Protein AF-A0AAD4YZ09-F1 (afdb_monomer_lite)

pLDDT: mean 73.33, std 17.42, range [42.06, 97.94]

Sequence (112 aa):
MAFPDHVMDIVEPSLLSETDDENDEDDDDDNKYGNRIEERQVAGYKDPGPVKAKRLEECLDSLMQIGLSCSATSPRDRMSMDVVVNKMNAIRDSYLNFRRRRRRRRRTKSTR

Secondary structure (DSSP, 8-state):
---STTSGGGS-GGGG----------S---------------------TTTTHHHHHHHHHHHHHHHHHHT-SSTTSSPPHHHHHHHHHHHHHHHHHHHHHHHHHHHTTS--

Radius of gyration: 17.45 Å; chains: 1; bounding box: 42×28×42 Å

Structure (mmCIF, N/CA/C/O backbone):
data_AF-A0AAD4YZ09-F1
#
_entry.id   AF-A0AAD4YZ09-F1
#
loop_
_atom_site.group_PDB
_atom_site.id
_atom_site.type_symbol
_atom_site.label_atom_id
_atom_site.label_alt_id
_atom_site.label_comp_id
_atom_site.label_asym_id
_atom_site.label_entity_id
_atom_site.label_seq_id
_atom_site.pdbx_PDB_ins_code
_atom_site.Cartn_x
_atom_site.Cartn_y
_atom_site.Cartn_z
_at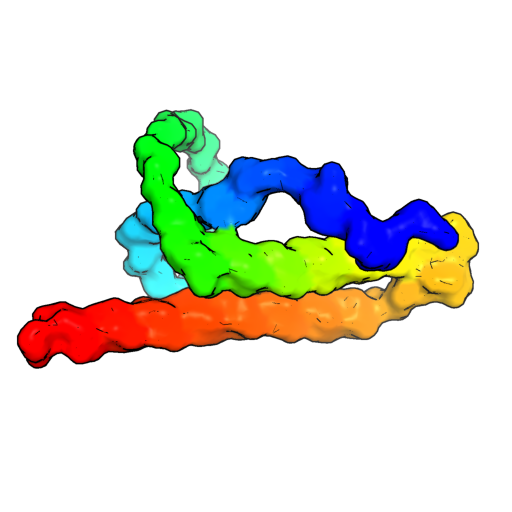om_site.occupancy
_atom_site.B_iso_or_equiv
_atom_site.auth_seq_id
_atom_site.auth_comp_id
_atom_site.auth_asym_id
_atom_site.auth_atom_id
_atom_site.pdbx_PDB_model_num
ATOM 1 N N . MET A 1 1 ? 16.146 5.114 -2.038 1.00 51.09 1 MET A N 1
ATOM 2 C CA . MET A 1 1 ? 14.888 5.831 -2.363 1.00 51.09 1 MET A CA 1
ATOM 3 C C . MET A 1 1 ? 14.488 6.657 -1.148 1.00 51.09 1 MET A C 1
ATOM 5 O O . MET A 1 1 ? 15.021 6.383 -0.078 1.00 51.09 1 MET A O 1
ATOM 9 N N . ALA A 1 2 ? 13.621 7.661 -1.296 1.00 54.50 2 ALA A N 1
ATOM 10 C CA . ALA A 1 2 ? 13.115 8.408 -0.145 1.00 54.50 2 ALA A CA 1
ATOM 11 C C . ALA A 1 2 ? 12.138 7.530 0.660 1.00 54.50 2 ALA A C 1
ATOM 13 O O . ALA A 1 2 ? 11.163 7.038 0.103 1.00 54.50 2 ALA A O 1
ATOM 14 N N . PHE A 1 3 ? 12.506 7.306 1.923 1.00 59.28 3 PHE A N 1
ATOM 15 C CA . PHE A 1 3 ? 11.736 6.755 3.050 1.00 59.28 3 PHE A CA 1
ATOM 16 C C . PHE A 1 3 ? 10.831 5.535 2.740 1.00 59.28 3 PHE A C 1
ATOM 18 O O . PHE A 1 3 ? 9.653 5.686 2.427 1.00 59.28 3 PHE A O 1
ATOM 25 N N . PRO A 1 4 ? 11.330 4.308 2.991 1.00 60.25 4 PRO A N 1
ATOM 26 C CA . PRO A 1 4 ? 10.487 3.190 3.423 1.00 60.25 4 PRO A CA 1
ATOM 27 C C . PRO A 1 4 ? 9.852 3.462 4.800 1.00 60.25 4 PRO A C 1
ATOM 29 O O . PRO A 1 4 ? 8.704 3.109 5.029 1.00 60.25 4 PRO A O 1
ATOM 32 N N . ASP A 1 5 ? 10.591 4.122 5.701 1.00 69.06 5 ASP 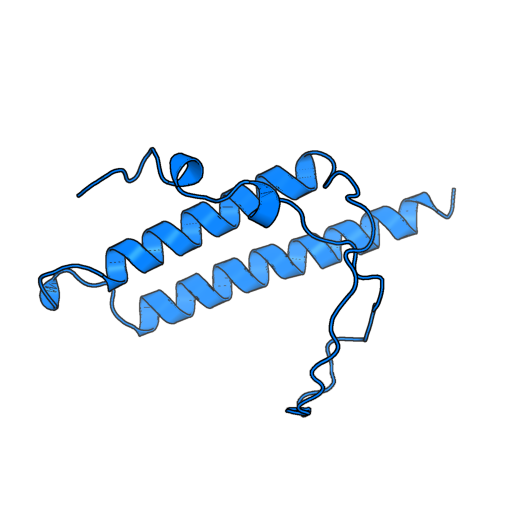A N 1
ATOM 33 C CA . ASP A 1 5 ? 10.247 4.212 7.131 1.00 69.06 5 ASP A CA 1
ATOM 34 C C . ASP A 1 5 ? 9.438 5.470 7.519 1.00 69.06 5 ASP A C 1
ATOM 36 O O . ASP A 1 5 ? 8.965 5.576 8.645 1.00 69.06 5 ASP A O 1
ATOM 40 N N . HIS A 1 6 ? 9.290 6.432 6.600 1.00 75.44 6 HIS A N 1
ATOM 41 C CA . HIS A 1 6 ? 8.567 7.707 6.781 1.00 75.44 6 HIS A CA 1
ATOM 42 C C . HIS A 1 6 ? 7.396 7.863 5.793 1.00 75.44 6 HIS A C 1
ATOM 44 O O . HIS A 1 6 ? 7.082 8.952 5.317 1.00 75.44 6 HIS A O 1
ATOM 50 N N . VAL A 1 7 ? 6.733 6.750 5.473 1.00 72.44 7 VAL A N 1
ATOM 51 C CA . VAL A 1 7 ? 5.532 6.726 4.621 1.00 72.44 7 VAL A CA 1
ATOM 52 C C . VAL A 1 7 ? 4.343 7.430 5.285 1.00 72.44 7 VAL A C 1
ATOM 54 O O . VAL A 1 7 ? 3.573 8.107 4.607 1.00 72.44 7 VAL A O 1
ATOM 57 N N . MET A 1 8 ? 4.199 7.327 6.608 1.00 77.00 8 MET A N 1
ATOM 58 C CA . MET A 1 8 ? 3.098 7.981 7.325 1.00 77.00 8 MET A CA 1
ATOM 59 C C . MET A 1 8 ? 3.238 9.509 7.391 1.00 77.00 8 MET A C 1
ATOM 61 O O . MET A 1 8 ? 2.228 10.193 7.520 1.00 77.00 8 MET A O 1
ATOM 65 N N . ASP A 1 9 ? 4.444 10.053 7.196 1.00 80.50 9 ASP A N 1
ATOM 66 C CA . ASP A 1 9 ? 4.697 11.502 7.193 1.00 80.50 9 ASP A CA 1
ATOM 67 C C . ASP A 1 9 ? 4.186 12.196 5.911 1.00 80.50 9 ASP A C 1
ATOM 69 O O . ASP A 1 9 ? 4.040 13.418 5.882 1.00 80.50 9 ASP A O 1
ATOM 73 N N . ILE A 1 10 ? 3.896 11.427 4.850 1.00 80.06 10 ILE A N 1
ATOM 74 C CA . ILE A 1 10 ? 3.282 11.915 3.599 1.00 80.06 10 ILE A CA 1
ATOM 75 C C . ILE A 1 10 ? 1.794 11.550 3.465 1.00 80.06 10 ILE A C 1
ATOM 77 O O . ILE A 1 10 ? 1.141 11.975 2.510 1.00 80.06 10 ILE A O 1
ATOM 81 N N . VAL A 1 11 ? 1.246 10.758 4.393 1.00 78.19 11 VAL A N 1
ATOM 82 C CA . VAL A 1 11 ? -0.180 10.411 4.423 1.00 78.19 11 VAL A CA 1
ATOM 83 C C . VAL A 1 11 ? -0.954 11.567 5.048 1.00 78.19 11 VAL A C 1
ATOM 85 O O . VAL A 1 11 ? -0.773 11.904 6.214 1.00 78.19 11 VAL A O 1
ATOM 88 N N . GLU A 1 12 ? -1.847 12.172 4.266 1.00 80.56 12 GLU A N 1
ATOM 89 C CA . GLU A 1 12 ? -2.717 13.252 4.732 1.00 80.56 12 GLU A CA 1
ATOM 90 C C . GLU A 1 12 ? -3.629 12.736 5.871 1.00 80.56 12 GLU A C 1
ATOM 92 O O . GLU A 1 12 ? -4.337 11.745 5.667 1.00 80.56 12 GLU A O 1
ATOM 97 N N . PRO A 1 13 ? -3.619 13.336 7.083 1.00 76.06 13 PRO A N 1
ATOM 98 C CA . PRO A 1 13 ? -4.273 12.740 8.253 1.00 76.06 13 PRO A CA 1
ATOM 99 C C . PRO A 1 13 ? -5.782 12.504 8.117 1.00 76.06 13 PRO A C 1
ATOM 101 O O . PRO A 1 13 ? -6.306 11.587 8.754 1.00 76.06 13 PRO A O 1
ATOM 104 N N . SER A 1 14 ? -6.492 13.265 7.275 1.00 75.50 14 SER A N 1
ATOM 105 C CA . SER A 1 14 ? -7.924 13.038 7.033 1.00 75.50 14 SER A CA 1
ATOM 106 C C . SER A 1 14 ? -8.191 11.717 6.297 1.00 75.50 14 SER A C 1
ATOM 108 O O . SER A 1 14 ? -9.270 11.149 6.468 1.00 75.50 14 SER A O 1
ATOM 110 N N . LEU A 1 15 ? -7.211 11.137 5.593 1.00 72.94 15 LEU A N 1
ATOM 111 C CA . LEU A 1 15 ? -7.309 9.780 5.029 1.00 72.94 15 LEU A CA 1
ATOM 112 C C . LEU A 1 15 ? -7.441 8.689 6.106 1.00 72.94 15 LEU A C 1
ATOM 114 O O . LEU A 1 15 ? -7.981 7.618 5.828 1.00 72.94 15 LEU A O 1
ATOM 118 N N . LEU A 1 16 ? -6.999 8.948 7.344 1.00 70.50 16 LEU A N 1
ATOM 119 C CA . LEU A 1 16 ? -7.239 8.052 8.482 1.00 70.50 16 LEU A CA 1
ATOM 120 C C . LEU A 1 16 ? -8.668 8.187 9.042 1.00 70.50 16 LEU A C 1
ATOM 122 O O . LEU A 1 16 ? -9.123 7.304 9.776 1.00 70.50 16 LEU A O 1
ATOM 126 N N . SER A 1 17 ? -9.399 9.249 8.676 1.00 64.56 17 SER A N 1
ATOM 127 C CA . SER A 1 17 ? -10.789 9.480 9.077 1.00 64.56 17 SER A CA 1
ATOM 128 C C . SER A 1 17 ? -11.798 8.724 8.200 1.00 64.56 17 SER A C 1
ATOM 130 O O . SER A 1 17 ? -12.478 9.278 7.345 1.00 64.56 17 SER A O 1
ATOM 132 N N . GLU A 1 18 ? -11.922 7.414 8.444 1.00 58.41 18 GLU A N 1
ATOM 133 C CA . GLU A 1 18 ? -12.984 6.586 7.852 1.00 58.41 18 GLU A CA 1
ATOM 134 C C . GLU A 1 18 ? -14.365 7.063 8.336 1.00 58.41 18 GLU A C 1
ATOM 136 O O . GLU A 1 18 ? -14.780 6.723 9.456 1.00 58.41 18 GLU A O 1
ATOM 141 N N . THR A 1 19 ? -15.092 7.796 7.482 1.00 53.91 19 THR A N 1
ATOM 142 C CA . THR A 1 19 ? -16.501 8.129 7.714 1.00 53.91 19 THR A CA 1
ATOM 143 C C . THR A 1 19 ? -17.290 6.836 7.945 1.00 53.91 19 THR A C 1
ATOM 145 O O . THR A 1 19 ? -17.228 5.893 7.154 1.00 53.91 19 THR A O 1
ATOM 148 N N . ASP A 1 20 ? -18.010 6.750 9.071 1.00 51.72 20 ASP A N 1
ATOM 149 C CA . ASP A 1 20 ? -19.002 5.689 9.287 1.00 51.72 20 ASP A CA 1
ATOM 150 C C . ASP A 1 20 ? -20.201 5.986 8.363 1.00 51.72 20 ASP A C 1
ATOM 152 O O . ASP A 1 20 ? -21.205 6.564 8.774 1.00 51.72 20 ASP A O 1
ATOM 156 N N . ASP A 1 21 ? -20.047 5.634 7.086 1.00 50.19 21 ASP A N 1
ATOM 157 C CA . ASP A 1 21 ? -21.110 5.630 6.087 1.00 50.19 21 ASP A CA 1
ATOM 158 C C . ASP A 1 21 ? -22.067 4.489 6.431 1.00 50.19 21 ASP A C 1
ATOM 160 O O . ASP A 1 21 ? -21.803 3.322 6.147 1.00 50.19 21 ASP A O 1
ATOM 164 N N . GLU A 1 22 ? -23.171 4.838 7.091 1.00 50.03 22 GLU A N 1
ATOM 165 C CA . GLU A 1 22 ? -24.193 3.899 7.572 1.00 50.03 22 GLU A CA 1
ATOM 166 C C . GLU A 1 22 ? -25.082 3.333 6.435 1.00 50.03 22 GLU A C 1
ATOM 168 O O . GLU A 1 22 ? -26.067 2.647 6.706 1.00 50.03 22 GLU A O 1
ATOM 173 N N . ASN A 1 23 ? -24.682 3.514 5.166 1.00 47.12 23 ASN A N 1
ATOM 174 C CA . ASN A 1 23 ? -25.102 2.654 4.055 1.00 47.12 23 ASN A CA 1
ATOM 175 C C . ASN A 1 23 ? -24.428 1.276 4.206 1.00 47.12 23 ASN A C 1
ATOM 177 O O . ASN A 1 23 ? -23.470 0.933 3.509 1.00 47.12 23 ASN A O 1
ATOM 181 N N . ASP A 1 24 ? -24.960 0.465 5.123 1.00 54.44 24 ASP A N 1
ATOM 182 C CA . ASP A 1 24 ? -24.868 -0.998 5.064 1.00 54.44 24 ASP A CA 1
ATOM 183 C C . ASP A 1 24 ? -25.714 -1.494 3.858 1.00 54.44 24 ASP A C 1
ATOM 185 O O . ASP A 1 24 ? -26.730 -2.160 4.032 1.00 54.44 24 ASP A O 1
ATOM 189 N N . GLU A 1 25 ? -25.321 -1.134 2.628 1.00 47.81 25 GLU A N 1
ATOM 190 C CA . GLU A 1 25 ? -25.773 -1.831 1.416 1.00 47.81 25 GLU A CA 1
ATOM 191 C C . GLU A 1 25 ? -25.009 -3.163 1.330 1.00 47.81 25 GLU A C 1
ATOM 193 O O . GLU A 1 25 ? -23.784 -3.204 1.499 1.00 47.81 25 GLU A O 1
ATOM 198 N N . ASP A 1 26 ? -25.740 -4.269 1.165 1.00 47.31 26 ASP A N 1
ATOM 199 C CA . ASP A 1 26 ? -25.158 -5.610 1.165 1.00 47.31 26 ASP A CA 1
ATOM 200 C C . ASP A 1 26 ? -24.337 -5.845 -0.117 1.00 47.31 26 ASP A C 1
ATOM 202 O O . ASP A 1 26 ? -24.835 -5.776 -1.237 1.00 47.31 26 ASP A O 1
ATOM 206 N N . ASP A 1 27 ? -23.047 -6.108 0.089 1.00 49.94 27 ASP A N 1
ATOM 207 C CA . ASP A 1 27 ? -21.959 -6.190 -0.898 1.00 49.94 27 ASP A CA 1
ATOM 208 C C . ASP A 1 27 ? -22.013 -7.519 -1.694 1.00 49.94 27 ASP A C 1
ATOM 210 O O . ASP A 1 27 ? -21.112 -8.354 -1.585 1.00 49.94 27 ASP A O 1
ATOM 214 N N . ASP A 1 28 ? -23.131 -7.731 -2.405 1.00 53.56 28 ASP A N 1
ATOM 215 C CA . ASP A 1 28 ? -23.491 -8.934 -3.189 1.00 53.56 28 ASP A CA 1
ATOM 216 C C . ASP A 1 28 ? -24.283 -8.581 -4.488 1.00 53.56 28 ASP A C 1
ATOM 218 O O . ASP A 1 28 ? -24.962 -9.429 -5.063 1.00 53.56 28 ASP A O 1
ATOM 222 N N . ASP A 1 29 ? -24.213 -7.321 -4.959 1.00 50.81 29 ASP A N 1
ATOM 223 C CA . ASP A 1 29 ? -24.805 -6.843 -6.232 1.00 50.81 29 ASP A CA 1
ATOM 224 C C . ASP A 1 29 ? -23.716 -6.432 -7.244 1.00 50.81 29 ASP A C 1
ATOM 226 O O . ASP A 1 29 ? -23.352 -5.261 -7.394 1.00 50.81 29 ASP A O 1
ATOM 230 N N . ASP A 1 30 ? -23.172 -7.420 -7.955 1.00 62.12 30 ASP A N 1
ATOM 231 C CA . ASP A 1 30 ? -22.214 -7.222 -9.050 1.00 62.12 30 ASP A CA 1
ATOM 232 C C . ASP A 1 30 ? -22.908 -6.709 -10.329 1.00 62.12 30 ASP A C 1
ATOM 234 O O . ASP A 1 30 ? -23.016 -7.453 -11.302 1.00 62.12 30 ASP A O 1
ATOM 238 N N . ASN A 1 31 ? -23.414 -5.460 -10.329 1.00 66.00 31 ASN A N 1
ATOM 239 C CA . ASN A 1 31 ? -23.425 -4.537 -11.490 1.00 66.00 31 ASN A CA 1
ATOM 240 C C . ASN A 1 31 ? -24.113 -3.175 -11.210 1.00 66.00 31 ASN A C 1
ATOM 242 O O . ASN A 1 31 ? -25.310 -3.008 -11.462 1.00 66.00 31 ASN A O 1
ATOM 246 N N . LYS A 1 32 ? -23.357 -2.120 -10.842 1.00 54.94 32 LYS A N 1
ATOM 247 C CA . LYS A 1 32 ? -23.898 -0.741 -10.915 1.00 54.94 32 LYS A CA 1
ATOM 248 C C . LYS A 1 32 ? -22.892 0.400 -11.121 1.00 54.94 32 LYS A C 1
ATOM 250 O O . LYS A 1 32 ? -22.713 1.265 -10.265 1.00 54.94 32 LYS A O 1
ATOM 255 N N . TYR A 1 33 ? -22.338 0.507 -12.330 1.00 59.62 33 TYR A N 1
ATOM 256 C CA . TYR A 1 33 ? -21.741 1.767 -12.808 1.00 59.62 33 TYR A CA 1
ATOM 257 C C . TYR A 1 33 ? -22.833 2.821 -13.091 1.00 59.62 33 TYR A C 1
ATOM 259 O O . TYR A 1 33 ? -23.237 3.050 -14.230 1.00 59.62 33 TYR A O 1
ATOM 267 N N . GLY A 1 34 ? -23.344 3.453 -12.031 1.00 47.88 34 GLY A N 1
ATOM 268 C CA . GLY A 1 34 ? -24.328 4.535 -12.097 1.00 47.88 34 GLY A CA 1
ATOM 269 C C . GLY A 1 34 ? -23.727 5.877 -11.685 1.00 47.88 34 GLY A C 1
ATOM 270 O O . GLY A 1 34 ? -23.549 6.129 -10.497 1.00 47.88 34 GLY A O 1
ATOM 271 N N . ASN A 1 35 ? -23.454 6.762 -12.649 1.00 55.38 35 ASN A N 1
ATOM 272 C CA . ASN A 1 35 ? -22.943 8.110 -12.377 1.00 55.38 35 ASN A CA 1
ATOM 273 C C . ASN A 1 35 ? -23.973 8.951 -11.600 1.00 55.38 35 ASN A C 1
ATOM 275 O O . ASN A 1 35 ? -24.870 9.547 -12.197 1.00 55.38 35 ASN A O 1
ATOM 279 N N . ARG A 1 36 ? -23.811 9.047 -10.277 1.00 47.22 36 ARG A N 1
ATOM 280 C CA . ARG A 1 36 ? -24.572 9.953 -9.408 1.00 47.22 36 ARG A CA 1
ATOM 281 C C . ARG A 1 36 ? -23.599 10.850 -8.643 1.00 47.22 36 ARG A C 1
ATOM 283 O O . ARG A 1 36 ? -23.118 10.491 -7.574 1.00 47.22 36 ARG A O 1
ATOM 290 N N . ILE A 1 37 ? -23.282 12.006 -9.226 1.00 57.28 37 ILE A N 1
ATOM 291 C CA . ILE A 1 37 ? -22.482 13.042 -8.563 1.00 57.28 37 ILE A CA 1
ATOM 292 C C . ILE A 1 37 ? -23.391 13.739 -7.549 1.00 57.28 37 ILE A C 1
ATOM 294 O O . ILE A 1 37 ? -24.142 14.642 -7.907 1.00 57.28 37 ILE A O 1
ATOM 298 N N . GLU A 1 38 ? -23.344 13.300 -6.293 1.00 55.00 38 GLU A N 1
ATOM 299 C CA . GLU A 1 38 ? -23.938 14.039 -5.178 1.00 55.00 38 GLU A CA 1
ATOM 300 C C . GLU A 1 38 ? -22.822 14.753 -4.421 1.00 55.00 38 GLU A C 1
ATOM 302 O O . GLU A 1 38 ? -21.874 14.115 -3.958 1.00 55.00 38 GLU A O 1
ATOM 307 N N . GLU A 1 39 ? -22.923 16.077 -4.287 1.00 51.00 39 GLU A N 1
ATOM 308 C CA . GLU A 1 39 ? -22.026 16.847 -3.424 1.00 51.00 39 GLU A CA 1
ATOM 309 C C . GLU A 1 39 ? -22.296 16.476 -1.965 1.00 51.00 39 GLU A C 1
ATOM 311 O O . GLU A 1 39 ? -23.176 17.024 -1.293 1.00 51.00 39 GLU A O 1
ATOM 316 N N . ARG A 1 40 ? -21.556 15.479 -1.477 1.00 52.47 40 ARG A N 1
ATOM 317 C CA . ARG A 1 40 ? -21.747 14.949 -0.135 1.00 52.47 40 ARG A CA 1
ATOM 318 C C . ARG A 1 40 ? -21.273 15.960 0.904 1.00 5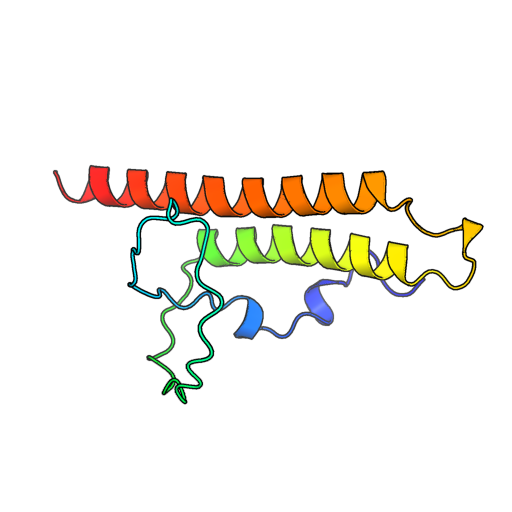2.47 40 ARG A C 1
ATOM 320 O O . ARG A 1 40 ? -20.082 16.082 1.177 1.00 52.47 40 ARG A O 1
ATOM 327 N N . GLN A 1 41 ? -22.235 16.648 1.514 1.00 42.06 41 GLN A N 1
ATOM 328 C CA . GLN A 1 41 ? -22.005 17.490 2.685 1.00 42.06 41 GLN A CA 1
ATOM 329 C C . GLN A 1 41 ? -21.264 16.686 3.762 1.00 42.06 41 GLN A C 1
ATOM 331 O O . GLN A 1 41 ? -21.621 15.538 4.043 1.00 42.06 41 GLN A O 1
ATOM 336 N N . VAL A 1 42 ? -20.219 17.279 4.344 1.00 50.47 42 VAL A N 1
ATOM 337 C CA . VAL A 1 42 ? -19.305 16.589 5.266 1.00 50.47 42 VAL A CA 1
ATOM 338 C C . VAL A 1 42 ? -20.037 16.240 6.562 1.00 50.47 42 VAL A C 1
ATOM 340 O O . VAL A 1 42 ? -20.167 17.061 7.471 1.00 50.47 42 VAL A O 1
ATOM 343 N N . ALA A 1 43 ? -20.527 15.001 6.643 1.00 49.94 43 ALA A N 1
ATOM 344 C CA . ALA A 1 43 ? -21.100 14.444 7.859 1.00 49.94 43 ALA A CA 1
ATOM 345 C C . ALA A 1 43 ? -20.048 14.487 8.979 1.00 49.94 43 ALA A C 1
ATOM 347 O O . ALA A 1 43 ? -18.915 14.045 8.789 1.00 49.94 43 ALA A O 1
ATOM 348 N N . GLY A 1 44 ? -20.421 15.063 10.126 1.00 50.88 44 GLY A N 1
ATOM 349 C CA . GLY A 1 44 ? -19.467 15.530 11.134 1.00 50.88 44 GLY A CA 1
ATOM 350 C C . GLY A 1 44 ? -18.447 14.481 11.585 1.00 50.88 44 GLY A C 1
ATOM 351 O O . GLY A 1 44 ? -18.808 13.345 11.895 1.00 50.88 44 GLY A O 1
ATOM 352 N N . TYR A 1 45 ? -17.181 14.903 11.652 1.00 49.31 45 TYR A N 1
ATOM 353 C CA . TYR A 1 45 ? -16.009 14.103 12.011 1.00 49.31 45 TYR A CA 1
ATOM 354 C C . TYR A 1 45 ? -16.231 13.256 13.281 1.00 49.31 45 TYR A C 1
ATOM 356 O O . TYR A 1 45 ? -16.140 13.752 14.406 1.00 49.31 45 TYR A O 1
ATOM 364 N N . LYS A 1 46 ? -16.501 11.956 13.109 1.00 56.06 46 LYS A N 1
ATOM 365 C CA . LYS A 1 46 ? -16.522 10.967 14.198 1.00 56.06 46 LYS A CA 1
ATOM 366 C C . LYS A 1 46 ? -15.136 10.328 14.301 1.00 56.06 46 LYS A C 1
ATOM 368 O O . LYS A 1 46 ? -14.685 9.717 13.335 1.00 56.06 46 LYS A O 1
ATOM 373 N N . ASP A 1 47 ? -14.487 10.442 15.463 1.00 55.75 47 ASP A N 1
ATOM 374 C CA . ASP A 1 47 ? -13.182 9.816 15.733 1.00 55.75 47 ASP A CA 1
ATOM 375 C C . ASP A 1 47 ? -13.181 8.318 15.343 1.00 55.75 47 ASP A C 1
ATOM 377 O O . ASP A 1 47 ? -13.989 7.541 15.877 1.00 55.75 47 ASP A O 1
ATOM 381 N N . PRO A 1 48 ? -12.279 7.870 14.446 1.00 56.28 48 PRO A N 1
ATOM 382 C CA . PRO A 1 48 ? -12.077 6.464 14.120 1.00 56.28 48 PRO A CA 1
ATOM 383 C C . PRO A 1 48 ? -11.361 5.726 15.268 1.00 56.28 48 PRO A C 1
ATOM 385 O O . PRO A 1 48 ? -10.230 5.244 15.132 1.00 56.28 48 PRO A O 1
ATOM 388 N N . GLY A 1 49 ? -12.069 5.571 16.392 1.00 60.47 49 GLY A N 1
ATOM 389 C CA . GLY A 1 49 ? -11.505 5.186 17.685 1.00 60.47 49 GLY A CA 1
ATOM 390 C C . GLY A 1 49 ? -10.522 4.003 17.641 1.00 60.47 49 GLY A C 1
ATOM 391 O O . GLY A 1 49 ? -10.773 2.976 16.982 1.00 60.47 49 GLY A O 1
ATOM 392 N N . PRO A 1 50 ? -9.411 4.095 18.394 1.00 60.12 50 PRO A N 1
ATOM 393 C CA . PRO A 1 50 ? -8.042 4.080 17.848 1.00 60.12 50 PRO A CA 1
ATOM 394 C C . PRO A 1 50 ? -7.622 2.818 17.082 1.00 60.12 50 PRO A C 1
ATOM 396 O O . PRO A 1 50 ? -6.759 2.852 16.211 1.00 60.12 50 PRO A O 1
ATOM 399 N N . VAL A 1 51 ? -8.280 1.689 17.345 1.00 66.06 51 VAL A N 1
ATOM 400 C CA . VAL A 1 51 ? -8.073 0.428 16.611 1.00 66.06 51 VAL A CA 1
ATOM 401 C C . VAL A 1 51 ? -8.711 0.466 15.201 1.00 66.06 51 VAL A C 1
ATOM 403 O O . VAL A 1 51 ? -8.498 -0.452 14.418 1.00 66.06 51 VAL A O 1
ATOM 406 N N . LYS A 1 52 ? -9.512 1.492 14.846 1.00 67.12 52 LYS A N 1
ATOM 407 C CA . LYS A 1 52 ? -9.874 1.799 13.442 1.00 67.12 52 LYS A CA 1
ATOM 408 C C . LYS A 1 52 ? -8.642 2.405 12.748 1.00 67.12 52 LYS A C 1
ATOM 410 O O . LYS A 1 52 ? -8.074 1.729 11.896 1.00 67.12 52 LYS A O 1
ATOM 415 N N . ALA A 1 53 ? -8.215 3.598 13.180 1.00 71.44 53 ALA A N 1
ATOM 416 C CA . ALA A 1 53 ? -7.135 4.374 12.563 1.00 71.44 53 ALA A CA 1
ATOM 417 C C . ALA A 1 53 ? -5.862 3.547 12.314 1.00 71.44 53 ALA A C 1
ATOM 419 O O . ALA A 1 53 ? -5.451 3.417 11.163 1.00 71.44 53 ALA A O 1
ATOM 420 N N . LYS A 1 54 ? -5.327 2.871 13.346 1.00 78.88 54 LYS A N 1
ATOM 421 C CA . LYS A 1 54 ? -4.098 2.063 13.221 1.00 78.88 54 LYS A CA 1
ATOM 422 C C . LYS A 1 54 ? -4.151 1.011 12.102 1.00 78.88 54 LYS A C 1
ATOM 424 O O . LYS A 1 54 ? -3.170 0.757 11.415 1.00 78.88 54 LYS A O 1
ATOM 429 N N . ARG A 1 55 ? -5.308 0.381 11.893 1.00 80.19 55 ARG A N 1
ATOM 430 C CA . ARG A 1 55 ? -5.463 -0.643 10.849 1.00 80.19 55 ARG A CA 1
ATOM 431 C C . ARG A 1 55 ? -5.647 -0.076 9.447 1.00 80.19 55 ARG A C 1
ATOM 433 O O . ARG A 1 55 ? -5.528 -0.833 8.486 1.00 80.19 55 ARG A O 1
ATOM 440 N N . LEU A 1 56 ? -5.996 1.201 9.336 1.00 81.69 56 LEU A N 1
ATOM 441 C CA . LEU A 1 56 ? -6.056 1.920 8.069 1.00 81.69 56 LEU A CA 1
ATOM 442 C C . LEU A 1 56 ? -4.644 2.419 7.713 1.00 81.69 56 LEU A C 1
ATOM 444 O O . LEU A 1 56 ? -4.193 2.174 6.602 1.00 81.69 56 LEU A O 1
ATOM 448 N N . GLU A 1 57 ? -3.905 2.939 8.697 1.00 84.06 57 GLU A N 1
ATOM 449 C CA . GLU A 1 57 ? -2.448 3.173 8.676 1.00 84.06 57 GLU A CA 1
ATOM 450 C C . GLU A 1 57 ? -1.663 1.935 8.182 1.00 84.06 57 GLU A C 1
ATOM 452 O O . GLU A 1 57 ? -0.995 2.020 7.154 1.00 84.06 57 GLU A O 1
ATOM 457 N N . GLU A 1 58 ? -1.847 0.755 8.796 1.00 86.75 58 GLU A N 1
ATOM 458 C CA . GLU A 1 58 ? -1.240 -0.523 8.351 1.00 86.75 58 GLU A CA 1
ATOM 459 C C . GLU A 1 58 ? -1.528 -0.855 6.864 1.00 86.75 58 GLU A C 1
ATOM 461 O O . GLU A 1 58 ? -0.719 -1.497 6.187 1.00 86.75 58 GLU A O 1
ATOM 466 N N . CYS A 1 59 ? -2.686 -0.435 6.338 1.00 88.94 59 CYS A N 1
ATOM 467 C CA . CYS A 1 59 ? -3.057 -0.650 4.937 1.00 88.94 59 CYS A CA 1
ATOM 468 C C . CYS A 1 59 ? -2.470 0.420 4.002 1.00 88.94 59 CYS A C 1
ATOM 470 O O . CYS A 1 59 ? -2.064 0.080 2.893 1.00 88.94 59 CYS A O 1
ATOM 472 N N . LEU A 1 60 ? -2.413 1.688 4.426 1.00 87.69 60 LEU A N 1
ATOM 473 C CA . LEU A 1 60 ? -1.847 2.787 3.637 1.00 87.69 60 LEU A CA 1
ATOM 474 C C . LEU A 1 60 ? -0.333 2.652 3.480 1.00 87.69 60 LEU A C 1
ATOM 476 O O . LEU A 1 60 ? 0.156 2.821 2.366 1.00 87.69 60 LEU A O 1
ATOM 480 N N . ASP A 1 61 ? 0.381 2.256 4.537 1.00 87.19 61 ASP A N 1
ATOM 481 C CA . ASP A 1 61 ? 1.803 1.908 4.459 1.00 87.19 61 ASP A CA 1
ATOM 482 C C . ASP A 1 61 ? 2.046 0.828 3.388 1.00 87.19 61 ASP A C 1
ATOM 484 O O . ASP A 1 61 ? 2.759 1.038 2.403 1.00 87.19 61 ASP A O 1
ATOM 488 N N . SER A 1 62 ? 1.313 -0.285 3.493 1.00 91.44 62 SER A N 1
ATOM 489 C CA . SER A 1 62 ? 1.364 -1.386 2.524 1.00 91.44 62 SER A CA 1
ATOM 490 C C . SER A 1 62 ? 1.058 -0.943 1.078 1.00 91.44 62 SER A C 1
ATOM 492 O O . SER A 1 62 ? 1.686 -1.430 0.135 1.00 91.44 62 SER A O 1
ATOM 494 N N . LEU A 1 63 ? 0.107 -0.022 0.876 1.00 91.75 63 LEU A N 1
ATOM 495 C CA . LEU A 1 63 ? -0.251 0.514 -0.445 1.00 91.75 63 LEU A CA 1
ATOM 496 C C . LEU A 1 63 ? 0.822 1.455 -1.006 1.00 91.75 63 LEU A C 1
ATOM 498 O O . LEU A 1 63 ? 1.154 1.362 -2.189 1.00 91.75 63 LEU A O 1
ATOM 502 N N . MET A 1 64 ? 1.399 2.323 -0.176 1.00 90.69 64 MET A N 1
ATOM 503 C CA . MET A 1 64 ? 2.468 3.239 -0.578 1.00 90.69 64 MET A CA 1
ATOM 504 C C . MET A 1 64 ? 3.761 2.487 -0.910 1.00 90.69 64 MET A C 1
ATOM 506 O O . MET A 1 64 ? 4.389 2.791 -1.922 1.00 90.69 64 MET A O 1
ATOM 510 N N . GLN A 1 65 ? 4.117 1.438 -0.160 1.00 90.94 65 GLN A N 1
ATOM 511 C CA . GLN A 1 65 ? 5.240 0.555 -0.507 1.00 90.94 65 GLN A CA 1
ATOM 512 C C . GLN A 1 65 ? 5.056 -0.099 -1.891 1.00 90.94 65 GLN A C 1
ATOM 514 O O . GLN A 1 65 ? 6.013 -0.201 -2.668 1.00 90.94 65 GLN A O 1
ATOM 519 N N . ILE A 1 66 ? 3.827 -0.497 -2.248 1.00 94.44 66 ILE A N 1
ATOM 520 C CA . ILE A 1 66 ? 3.496 -0.978 -3.600 1.00 94.44 66 ILE A CA 1
ATOM 521 C C . ILE A 1 66 ? 3.617 0.161 -4.621 1.00 94.44 66 ILE A C 1
ATOM 523 O O . ILE A 1 66 ? 4.247 -0.035 -5.660 1.00 94.44 66 ILE A O 1
ATOM 527 N N . GLY A 1 67 ? 3.076 1.348 -4.331 1.00 92.88 67 GLY A N 1
ATOM 528 C CA . GLY A 1 67 ? 3.143 2.524 -5.206 1.00 92.88 67 GLY A CA 1
ATOM 529 C C . GLY A 1 67 ? 4.577 2.954 -5.531 1.00 92.88 67 GLY A C 1
ATOM 530 O O . GLY A 1 67 ? 4.917 3.122 -6.705 1.00 92.88 67 GLY A O 1
ATOM 531 N N . LEU A 1 68 ? 5.445 3.033 -4.519 1.00 91.00 68 LEU A N 1
ATOM 532 C CA . LEU A 1 68 ? 6.883 3.291 -4.659 1.00 91.00 68 LEU A CA 1
ATOM 533 C C . LEU A 1 68 ? 7.560 2.220 -5.527 1.00 91.00 68 LEU A C 1
ATOM 535 O O . LEU A 1 68 ? 8.294 2.552 -6.457 1.00 91.00 68 LEU A O 1
ATOM 539 N N . SER A 1 69 ? 7.250 0.942 -5.285 1.00 92.81 69 SER A N 1
ATOM 540 C CA . SER A 1 69 ? 7.782 -0.180 -6.071 1.00 92.81 69 SER A CA 1
ATOM 541 C C . SER A 1 69 ? 7.319 -0.164 -7.534 1.00 92.81 69 SER A C 1
ATOM 543 O O . SER A 1 69 ? 8.073 -0.550 -8.422 1.00 92.81 69 SER A O 1
ATOM 545 N N . CYS A 1 70 ? 6.092 0.281 -7.817 1.00 95.06 70 CYS A N 1
ATOM 546 C CA . CYS A 1 70 ? 5.593 0.448 -9.187 1.00 95.06 70 CYS A CA 1
ATOM 547 C C . CYS A 1 70 ? 6.220 1.670 -9.881 1.00 95.06 70 CYS A C 1
ATOM 549 O O . CYS A 1 70 ? 6.405 1.668 -11.098 1.00 95.06 70 CYS A O 1
ATOM 551 N N . SER A 1 71 ? 6.584 2.691 -9.100 1.00 93.62 71 SER A N 1
ATOM 552 C CA . SER A 1 71 ? 7.149 3.963 -9.565 1.00 93.62 71 SER A CA 1
ATOM 553 C C . SER A 1 71 ? 8.673 3.941 -9.749 1.00 93.62 71 SER A C 1
ATOM 555 O O . SER A 1 71 ? 9.270 4.983 -10.021 1.00 93.62 71 SER A O 1
ATOM 557 N N . ALA A 1 72 ? 9.326 2.779 -9.619 1.00 92.75 72 ALA A N 1
ATOM 558 C CA . ALA A 1 72 ? 10.770 2.662 -9.808 1.00 92.75 72 ALA A CA 1
ATOM 559 C C . ALA A 1 72 ? 11.201 3.148 -11.210 1.00 92.75 72 ALA A C 1
ATOM 561 O O . ALA A 1 72 ? 10.548 2.877 -12.225 1.00 92.75 72 ALA A O 1
ATOM 562 N N . THR A 1 73 ? 12.308 3.890 -11.272 1.00 94.00 73 THR A N 1
ATOM 563 C CA . THR A 1 73 ? 12.780 4.557 -12.498 1.00 94.00 73 THR A CA 1
ATOM 564 C C . THR A 1 73 ? 13.127 3.551 -13.595 1.00 94.00 73 THR A C 1
ATOM 566 O O . THR A 1 73 ? 12.657 3.679 -14.725 1.00 94.00 73 THR A O 1
ATOM 569 N N . SER A 1 74 ? 13.879 2.507 -13.244 1.00 95.12 74 SER A N 1
ATOM 570 C CA . SER A 1 74 ? 14.142 1.337 -14.083 1.00 95.12 74 SER A CA 1
ATOM 571 C C . SER A 1 74 ? 12.913 0.415 -14.136 1.00 95.12 74 SER A C 1
ATOM 573 O O . SER A 1 74 ? 12.434 -0.017 -13.087 1.00 95.12 74 SER A O 1
ATOM 575 N N . PRO A 1 75 ? 12.427 0.017 -15.330 1.00 93.69 75 PRO A N 1
ATOM 576 C CA . PRO A 1 75 ? 11.376 -0.994 -15.455 1.00 93.69 75 PRO A CA 1
ATOM 577 C C . PRO A 1 75 ? 11.758 -2.382 -14.919 1.00 93.69 75 PRO A C 1
ATOM 579 O O . PRO A 1 75 ? 10.866 -3.170 -14.630 1.00 93.69 75 PRO A O 1
ATOM 582 N N . ARG A 1 76 ? 13.060 -2.691 -14.789 1.00 94.25 76 ARG A N 1
ATOM 583 C CA . ARG A 1 76 ? 13.550 -3.968 -14.227 1.00 94.25 76 ARG A CA 1
ATOM 584 C C . ARG A 1 76 ? 13.465 -4.019 -12.702 1.00 94.25 76 ARG A C 1
ATOM 586 O O . ARG A 1 76 ? 13.472 -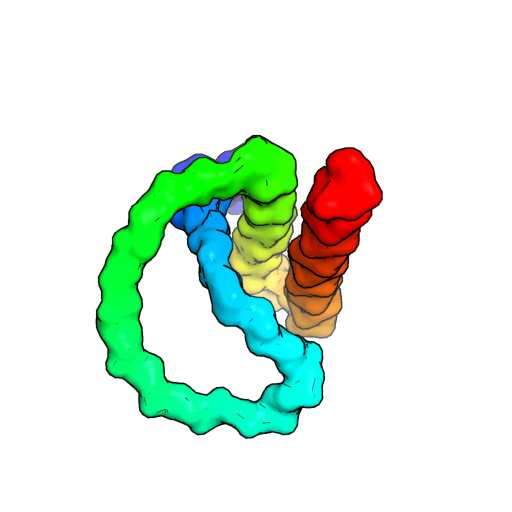5.107 -12.139 1.00 94.25 76 ARG A O 1
ATOM 593 N N . ASP A 1 77 ? 13.373 -2.856 -12.067 1.00 93.31 77 ASP A N 1
ATOM 594 C CA . ASP A 1 77 ? 13.379 -2.699 -10.611 1.00 93.31 77 ASP A CA 1
ATOM 595 C C . ASP A 1 77 ? 11.937 -2.600 -10.071 1.00 93.31 77 ASP A C 1
ATOM 597 O O . ASP A 1 77 ? 11.718 -2.497 -8.864 1.00 93.31 77 ASP A O 1
ATOM 601 N N . ARG A 1 78 ? 10.942 -2.615 -10.972 1.00 95.12 78 ARG A N 1
ATOM 602 C CA . ARG A 1 78 ? 9.517 -2.581 -10.638 1.00 95.12 78 ARG A CA 1
ATOM 603 C C . ARG A 1 78 ? 9.024 -3.951 -10.203 1.00 95.12 78 ARG A C 1
ATOM 605 O O . ARG A 1 78 ? 9.405 -4.979 -10.758 1.00 95.12 78 ARG A O 1
ATOM 612 N N . MET A 1 79 ? 8.096 -3.948 -9.253 1.00 95.38 79 MET A N 1
ATOM 613 C CA . MET A 1 79 ? 7.358 -5.151 -8.875 1.00 95.38 79 MET A CA 1
ATOM 614 C C . MET A 1 79 ? 6.510 -5.645 -10.058 1.00 95.38 79 MET A C 1
ATOM 616 O O . MET A 1 79 ? 5.869 -4.842 -10.737 1.00 95.38 79 MET A O 1
ATOM 620 N N . SER A 1 80 ? 6.497 -6.955 -10.313 1.00 96.62 80 SER A N 1
ATOM 621 C CA . SER A 1 80 ? 5.713 -7.533 -11.406 1.00 96.62 80 SER A CA 1
ATOM 622 C C . SER A 1 80 ? 4.206 -7.437 -11.131 1.00 96.62 80 SER A C 1
ATOM 624 O O . SER A 1 80 ? 3.757 -7.510 -9.985 1.00 96.62 80 SER A O 1
ATOM 626 N N . MET A 1 81 ? 3.412 -7.237 -12.189 1.00 96.12 81 MET A N 1
ATOM 627 C CA . MET A 1 81 ? 1.987 -6.893 -12.061 1.00 96.12 81 MET A CA 1
ATOM 628 C C . MET A 1 81 ? 1.139 -7.980 -11.387 1.00 96.12 81 MET A C 1
ATOM 630 O O . MET A 1 81 ? 0.170 -7.657 -10.707 1.00 96.12 81 MET A O 1
ATOM 634 N N . ASP A 1 82 ? 1.518 -9.250 -11.517 1.00 97.50 82 ASP A N 1
ATOM 635 C CA . ASP A 1 82 ? 0.905 -10.365 -10.793 1.00 97.50 82 ASP A CA 1
ATOM 636 C C . ASP A 1 82 ? 1.100 -10.222 -9.272 1.00 97.50 82 ASP A C 1
ATOM 638 O O . ASP A 1 82 ? 0.141 -10.323 -8.507 1.00 97.50 82 ASP A O 1
ATOM 642 N N . VAL A 1 83 ? 2.315 -9.892 -8.822 1.00 97.38 83 VAL A N 1
ATOM 643 C CA . VAL A 1 83 ? 2.627 -9.668 -7.403 1.00 97.38 83 VAL A CA 1
ATOM 644 C C . VAL A 1 83 ? 1.945 -8.396 -6.889 1.00 97.38 83 VAL A C 1
ATOM 646 O O . VAL A 1 83 ? 1.449 -8.393 -5.761 1.00 97.38 83 VAL A O 1
ATOM 649 N N . VAL A 1 84 ? 1.855 -7.340 -7.707 1.00 97.19 84 VAL A N 1
ATOM 650 C CA . VAL A 1 84 ? 1.114 -6.106 -7.377 1.00 97.19 84 VAL A CA 1
ATOM 651 C C . VAL A 1 84 ? -0.371 -6.401 -7.145 1.00 97.19 84 VAL A C 1
ATOM 653 O O . VAL A 1 84 ? -0.896 -6.064 -6.083 1.00 97.19 84 VAL A O 1
ATOM 656 N N . VAL A 1 85 ? -1.034 -7.086 -8.084 1.00 97.50 85 VAL A N 1
ATOM 657 C CA . VAL A 1 85 ? -2.457 -7.461 -7.97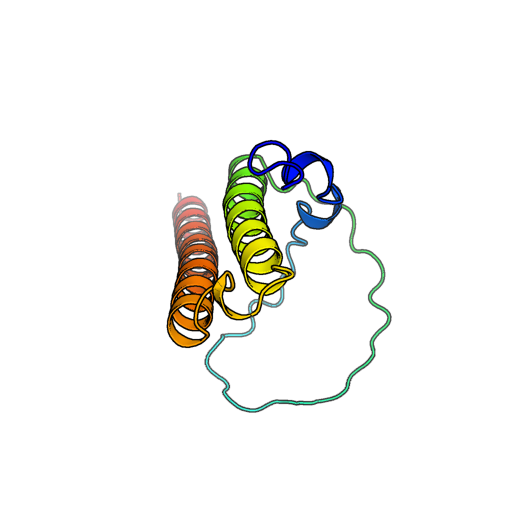4 1.00 97.50 85 VAL A CA 1
ATOM 658 C C . VAL A 1 85 ? -2.694 -8.384 -6.776 1.00 97.50 85 VAL A C 1
ATOM 660 O O . VAL A 1 85 ? -3.612 -8.146 -5.989 1.00 97.50 85 VAL A O 1
ATOM 663 N N . ASN A 1 86 ? -1.838 -9.390 -6.573 1.00 97.94 86 ASN A N 1
ATOM 664 C CA . ASN A 1 86 ? -1.941 -10.307 -5.436 1.00 97.94 86 ASN A CA 1
ATOM 665 C C . ASN A 1 86 ? -1.810 -9.579 -4.086 1.00 97.94 86 ASN A C 1
ATOM 667 O O . ASN A 1 86 ? -2.597 -9.836 -3.173 1.00 97.94 86 ASN A O 1
ATOM 671 N N . LYS A 1 87 ? -0.875 -8.625 -3.958 1.00 97.38 87 LYS A N 1
ATOM 672 C CA . LYS A 1 87 ? -0.737 -7.810 -2.740 1.00 97.38 87 LYS A CA 1
ATOM 673 C C . LYS A 1 87 ? -1.911 -6.849 -2.537 1.00 97.38 87 LYS A C 1
ATOM 675 O O . LYS A 1 87 ? -2.411 -6.757 -1.419 1.00 97.38 87 LYS A O 1
ATOM 680 N N . MET A 1 88 ? -2.388 -6.172 -3.584 1.00 96.81 88 MET A N 1
ATOM 681 C CA . MET A 1 88 ? -3.545 -5.270 -3.478 1.00 96.81 88 MET A CA 1
ATOM 682 C C . MET A 1 88 ? -4.821 -6.012 -3.058 1.00 96.81 88 MET A C 1
ATOM 684 O O . MET A 1 88 ? -5.519 -5.549 -2.154 1.00 96.81 88 MET A O 1
ATOM 688 N N . ASN A 1 89 ? -5.080 -7.195 -3.627 1.00 96.00 89 ASN A N 1
ATOM 689 C CA . ASN A 1 89 ? -6.172 -8.067 -3.185 1.00 96.00 89 ASN A CA 1
ATOM 690 C C . ASN A 1 89 ? -6.011 -8.455 -1.703 1.00 96.00 89 ASN A C 1
ATOM 692 O O . ASN A 1 89 ? -6.947 -8.288 -0.925 1.00 96.00 89 ASN A O 1
ATOM 696 N N . ALA A 1 90 ? -4.816 -8.878 -1.274 1.00 95.81 90 ALA A N 1
ATOM 697 C CA . ALA A 1 90 ? -4.563 -9.238 0.124 1.00 95.81 90 ALA A CA 1
ATOM 698 C C . ALA A 1 90 ? -4.787 -8.068 1.109 1.00 95.81 90 ALA A C 1
ATOM 700 O O . ALA A 1 90 ? -5.341 -8.279 2.191 1.00 95.81 90 ALA A O 1
ATOM 701 N N . ILE A 1 91 ? -4.412 -6.835 0.741 1.00 94.44 91 ILE A N 1
ATOM 702 C CA . ILE A 1 91 ? -4.663 -5.626 1.549 1.00 94.44 91 ILE A CA 1
ATOM 703 C C . ILE A 1 91 ? -6.169 -5.343 1.637 1.00 94.44 91 ILE A C 1
ATOM 705 O O . ILE A 1 91 ? -6.705 -5.229 2.744 1.00 94.44 91 ILE A O 1
ATOM 709 N N . ARG A 1 92 ? -6.868 -5.296 0.492 1.00 91.19 92 ARG A N 1
ATOM 710 C CA . ARG A 1 92 ? -8.327 -5.096 0.420 1.00 91.19 92 ARG A CA 1
ATOM 711 C C . ARG A 1 92 ? -9.059 -6.117 1.288 1.00 91.19 92 ARG A C 1
ATOM 713 O O . ARG A 1 92 ? -9.874 -5.750 2.134 1.00 91.19 92 ARG A O 1
ATOM 720 N N . ASP A 1 93 ? -8.731 -7.392 1.131 1.00 91.19 93 ASP A N 1
ATOM 721 C CA . ASP A 1 93 ? -9.418 -8.484 1.813 1.00 91.19 93 ASP A CA 1
ATOM 722 C C . ASP A 1 93 ? -9.098 -8.484 3.321 1.00 91.19 93 ASP A C 1
ATOM 724 O O . ASP A 1 93 ? -9.978 -8.752 4.143 1.00 91.19 93 ASP A O 1
ATOM 728 N N . SER A 1 94 ? -7.879 -8.103 3.719 1.00 89.69 94 SER A N 1
ATOM 729 C CA . SER A 1 94 ? -7.489 -7.868 5.121 1.00 89.69 94 SER A CA 1
ATOM 730 C C . SER A 1 94 ? -8.264 -6.705 5.762 1.00 89.69 94 SER A C 1
ATOM 732 O O . SER A 1 94 ? -8.684 -6.789 6.925 1.00 89.69 94 SER A O 1
ATOM 734 N N . TYR A 1 95 ? -8.503 -5.627 5.014 1.00 86.75 95 TYR A N 1
ATOM 735 C CA . TYR A 1 95 ? -9.288 -4.476 5.458 1.00 86.75 95 TYR A CA 1
ATOM 736 C C . TYR A 1 95 ? -10.787 -4.815 5.576 1.00 86.75 95 TYR A C 1
ATOM 738 O O . TYR A 1 95 ? -11.376 -4.667 6.654 1.00 86.75 95 TYR A O 1
ATOM 746 N N . LEU A 1 96 ? -11.395 -5.387 4.531 1.00 84.56 96 LEU A N 1
ATOM 747 C CA . LEU A 1 96 ? -12.809 -5.788 4.524 1.00 84.56 96 LEU A CA 1
ATOM 748 C C . LEU A 1 96 ? -13.123 -6.843 5.595 1.00 84.56 96 LEU A C 1
ATOM 750 O O . LEU A 1 96 ? -14.107 -6.712 6.329 1.00 84.56 96 LEU A O 1
ATOM 754 N N . ASN A 1 97 ? -12.268 -7.858 5.769 1.00 84.94 97 ASN A N 1
ATOM 755 C CA . ASN A 1 97 ? -12.466 -8.864 6.816 1.00 84.94 97 ASN A CA 1
ATOM 756 C C . ASN A 1 97 ? -12.371 -8.274 8.230 1.00 84.94 97 ASN A C 1
ATOM 758 O O . ASN A 1 97 ? -13.043 -8.760 9.144 1.00 84.94 97 ASN A O 1
ATOM 762 N N . PHE A 1 98 ? -11.607 -7.199 8.431 1.00 81.06 98 PHE A N 1
ATOM 763 C CA . PHE A 1 98 ? -11.615 -6.460 9.689 1.00 81.06 98 PHE A CA 1
ATOM 764 C C . PHE A 1 98 ? -12.906 -5.660 9.896 1.00 81.06 98 PHE A C 1
ATOM 766 O O . PHE A 1 98 ? -13.484 -5.774 10.980 1.00 81.06 98 PHE A O 1
ATOM 773 N N . ARG A 1 99 ? -13.420 -4.944 8.879 1.00 77.56 99 ARG A N 1
ATOM 774 C CA . ARG A 1 99 ? -14.745 -4.282 8.946 1.00 77.56 99 ARG A CA 1
ATOM 775 C C . ARG A 1 99 ? -15.838 -5.302 9.301 1.00 77.56 99 ARG A C 1
ATOM 777 O O . ARG A 1 99 ? -16.575 -5.106 10.269 1.00 77.56 99 ARG A O 1
ATOM 784 N N . ARG A 1 100 ? -15.854 -6.464 8.630 1.00 79.12 100 ARG A N 1
ATOM 785 C CA . ARG A 1 100 ? -16.753 -7.607 8.914 1.00 79.12 100 ARG A CA 1
ATOM 786 C C . ARG A 1 100 ? -16.603 -8.130 10.359 1.00 79.12 100 ARG A C 1
ATOM 788 O O . ARG A 1 100 ? -17.601 -8.272 11.070 1.00 79.12 100 ARG A O 1
ATOM 795 N N . ARG A 1 101 ? -15.375 -8.354 10.854 1.00 80.00 101 ARG A N 1
ATOM 796 C CA . ARG A 1 101 ? -15.100 -8.768 12.255 1.00 80.00 101 ARG A CA 1
ATOM 797 C C . ARG A 1 101 ? -15.525 -7.704 13.284 1.00 80.00 101 ARG A C 1
ATOM 799 O O . ARG A 1 101 ? -16.038 -8.060 14.346 1.00 80.00 101 ARG A O 1
ATOM 806 N N . ARG A 1 102 ? -15.353 -6.412 12.979 1.00 73.31 102 ARG A N 1
ATOM 807 C CA . ARG A 1 102 ? -15.804 -5.267 13.795 1.00 73.31 102 ARG A CA 1
ATOM 808 C C . ARG A 1 102 ? -17.334 -5.178 13.854 1.00 73.31 102 ARG A C 1
ATOM 810 O O . ARG A 1 102 ? -17.857 -5.099 14.965 1.00 73.31 102 ARG A O 1
ATOM 817 N N . ARG A 1 103 ? -18.046 -5.278 12.718 1.00 69.94 103 ARG A N 1
ATOM 818 C CA . ARG A 1 103 ? -19.525 -5.340 12.656 1.00 69.94 103 ARG A CA 1
ATOM 819 C C . ARG A 1 103 ? -20.067 -6.475 13.542 1.00 69.94 103 ARG A C 1
ATOM 821 O O . ARG A 1 103 ? -20.902 -6.220 14.408 1.00 69.94 103 ARG A O 1
ATOM 828 N N . ARG A 1 104 ? -19.517 -7.696 13.430 1.00 69.56 104 ARG A N 1
ATOM 829 C CA . ARG A 1 104 ? -19.891 -8.843 14.294 1.00 69.56 104 ARG A CA 1
ATOM 830 C C . ARG A 1 104 ? -19.711 -8.532 15.789 1.00 69.56 104 ARG A C 1
ATOM 832 O O . ARG A 1 104 ? -20.653 -8.709 16.555 1.00 69.56 104 ARG A O 1
ATOM 839 N N . ARG A 1 105 ? -18.551 -7.989 16.191 1.00 71.06 105 ARG A N 1
ATOM 840 C CA . ARG A 1 105 ? -18.261 -7.590 17.587 1.00 71.06 105 ARG A CA 1
ATOM 841 C C . ARG A 1 105 ? -19.136 -6.440 18.114 1.00 71.06 105 ARG A C 1
ATOM 843 O O . ARG A 1 105 ? -19.352 -6.383 19.321 1.00 71.06 105 ARG A O 1
ATOM 850 N N . ARG A 1 106 ? -19.611 -5.527 17.251 1.00 68.75 106 ARG A N 1
ATOM 851 C CA . ARG A 1 106 ? -20.608 -4.495 17.609 1.00 68.75 106 ARG A CA 1
ATOM 852 C C . ARG A 1 106 ? -21.960 -5.164 17.913 1.00 68.75 106 ARG A C 1
ATOM 854 O O . ARG A 1 106 ? -22.479 -4.985 19.010 1.00 68.75 106 ARG A O 1
ATOM 861 N N . ARG A 1 107 ? -22.473 -6.016 17.011 1.00 62.84 107 ARG A N 1
ATOM 862 C CA . ARG A 1 107 ? -23.774 -6.704 17.181 1.00 62.84 107 ARG A CA 1
ATOM 863 C C . ARG A 1 107 ? -23.825 -7.555 18.459 1.00 62.84 107 ARG A C 1
ATOM 865 O O . ARG A 1 107 ? -24.745 -7.382 19.246 1.00 62.84 107 ARG A O 1
ATOM 872 N N . THR A 1 108 ? -22.795 -8.358 18.749 1.00 60.53 108 THR A N 1
ATOM 873 C CA . THR A 1 108 ? -22.723 -9.180 19.983 1.00 60.53 108 THR A CA 1
ATOM 874 C C . THR A 1 108 ? -22.591 -8.387 21.291 1.00 60.53 108 THR A C 1
ATOM 876 O O . THR A 1 108 ? -22.638 -8.982 22.363 1.00 60.53 108 THR A O 1
ATOM 879 N N . LYS A 1 109 ? -22.360 -7.068 21.229 1.00 58.91 109 LYS A N 1
ATOM 880 C CA . LYS A 1 109 ? -22.349 -6.172 22.399 1.00 58.91 109 LYS A CA 1
ATOM 881 C C . LYS A 1 109 ? -23.663 -5.414 22.595 1.00 58.91 109 LYS A C 1
ATOM 883 O O . LYS A 1 109 ? -23.849 -4.845 23.657 1.00 58.91 109 LYS A O 1
ATO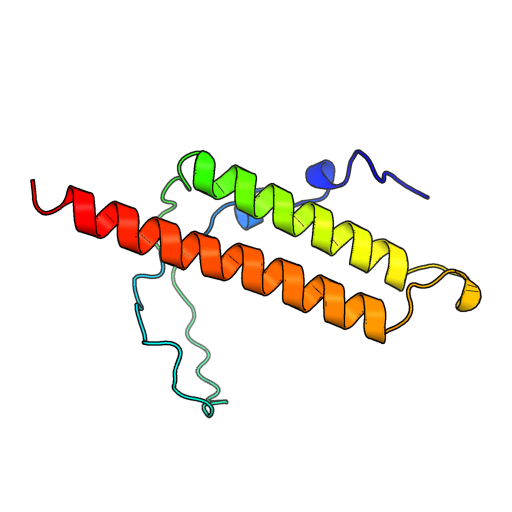M 888 N N . SER A 1 110 ? -24.546 -5.398 21.596 1.00 57.44 110 SER A N 1
ATOM 889 C CA . SER A 1 110 ? -25.856 -4.734 21.670 1.00 57.44 110 SER A CA 1
ATOM 890 C C . SER A 1 110 ? -26.964 -5.646 22.216 1.00 57.44 110 SER A C 1
ATOM 892 O O . SER A 1 110 ? -28.113 -5.228 22.305 1.00 57.44 110 SER A O 1
ATOM 894 N N . THR A 1 111 ? -26.636 -6.903 22.520 1.00 55.09 111 THR A N 1
ATOM 895 C CA . THR A 1 111 ? -27.568 -7.964 22.932 1.00 55.09 111 THR A CA 1
ATOM 896 C C . THR A 1 111 ? -27.288 -8.452 24.359 1.00 55.09 111 THR A C 1
ATOM 898 O O . THR A 1 111 ? -27.473 -9.636 24.645 1.00 55.09 111 THR A O 1
ATOM 901 N N . ARG A 1 112 ? -26.733 -7.591 25.222 1.00 46.88 112 ARG A N 1
ATOM 902 C CA . ARG A 1 112 ? -26.344 -7.912 26.600 1.00 46.88 112 ARG A CA 1
ATOM 903 C C . ARG A 1 112 ? -26.275 -6.659 27.467 1.00 46.88 112 ARG A C 1
ATOM 905 O O . ARG A 1 112 ? -25.899 -5.614 26.898 1.00 46.88 112 ARG A O 1
#

Foldseek 3Di:
DPDLPCLVVPDDLCLLQDPPPVPPPPPPDPDDPDDDDDPDDDDDRDPCPDVSSVLSVVLSSLVVVLVVLCPDPDPVSHDDVVVSVVSNVVSVCSNVVVVVVVVVVVVVVVVD

Organism: Prunus dulcis (NCBI:txid3755)